Protein AF-X0VB61-F1 (afdb_monomer_lite)

Secondary structure (DSSP, 8-state):
-----TT--------SPPPPSEE--SEE--TT--EEEEE----S-GGGEEEEEEEEETTEEE----EEEEETTTTEEEEESEEEE---SSEEEEEE-TT----EEEEEEEE---

pLDDT: mean 85.95, std 16.38, range [35.41, 98.69]

Radius of gyration: 19.71 Å; chains: 1; bounding box: 54×40×55 Å

Structure (mmCIF, N/CA/C/O backbone):
data_AF-X0VB61-F1
#
_entry.id   AF-X0VB61-F1
#
loop_
_atom_site.group_PDB
_atom_site.id
_atom_site.type_symbol
_atom_site.label_atom_id
_atom_site.label_alt_id
_atom_site.label_comp_id
_atom_site.label_asym_id
_atom_site.label_entity_id
_atom_site.label_seq_id
_atom_site.pdbx_PDB_ins_code
_atom_site.Cartn_x
_atom_site.Cartn_y
_atom_site.Cartn_z
_atom_site.occupancy
_atom_site.B_iso_or_equiv
_atom_site.auth_seq_id
_atom_site.auth_comp_id
_atom_site.auth_asym_id
_atom_site.auth_atom_id
_atom_site.pdbx_PDB_model_num
ATOM 1 N N . GLU A 1 1 ? -25.247 -31.963 41.450 1.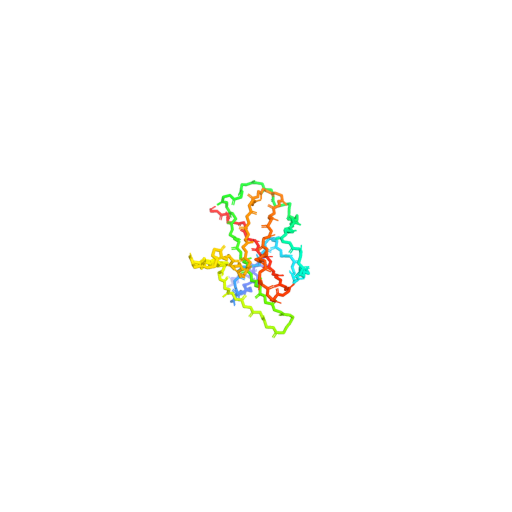00 48.72 1 GLU A N 1
ATOM 2 C CA . GLU A 1 1 ? -26.053 -31.136 40.534 1.00 48.72 1 GLU A CA 1
ATOM 3 C C . GLU A 1 1 ? -25.323 -29.819 40.354 1.00 48.72 1 GLU A C 1
ATOM 5 O O . GLU A 1 1 ? -25.109 -29.119 41.333 1.00 48.72 1 GLU A O 1
ATOM 10 N N . GLY A 1 2 ? -24.804 -29.563 39.158 1.00 35.41 2 GLY A N 1
ATOM 11 C CA . GLY A 1 2 ? -24.067 -28.344 38.832 1.00 35.41 2 GLY A CA 1
ATOM 12 C C . GLY A 1 2 ? -24.491 -27.929 37.435 1.00 35.41 2 GLY A C 1
ATOM 13 O O . GLY A 1 2 ? -24.288 -28.693 36.493 1.00 35.41 2 GLY A O 1
ATOM 14 N N . GLY A 1 3 ? -25.194 -26.802 37.354 1.00 40.19 3 GLY A N 1
ATOM 15 C CA . GLY A 1 3 ? -25.839 -26.309 36.144 1.00 40.19 3 GLY A CA 1
ATOM 16 C C . GLY A 1 3 ? -24.839 -25.977 35.044 1.00 40.19 3 GLY A C 1
ATOM 17 O O . GLY A 1 3 ? -23.724 -25.529 35.304 1.00 40.19 3 GLY A O 1
ATOM 18 N N . ILE A 1 4 ? -25.267 -26.219 33.811 1.00 49.62 4 ILE A N 1
ATOM 19 C CA . ILE A 1 4 ? -24.591 -25.753 32.609 1.00 49.62 4 ILE A CA 1
ATOM 20 C C . ILE A 1 4 ? -24.993 -24.288 32.455 1.00 49.62 4 ILE A C 1
ATOM 22 O O . ILE A 1 4 ? -26.179 -24.001 32.291 1.00 49.62 4 ILE A O 1
ATOM 26 N N . ASP A 1 5 ? -24.027 -23.382 32.543 1.00 47.97 5 ASP A N 1
ATOM 27 C CA . ASP A 1 5 ? -24.243 -21.983 32.193 1.00 47.97 5 ASP A CA 1
ATOM 28 C C . ASP A 1 5 ? -24.175 -21.867 30.663 1.00 47.97 5 ASP A C 1
ATOM 30 O O . ASP A 1 5 ? -23.154 -22.178 30.042 1.00 47.97 5 ASP A O 1
ATOM 34 N N . ALA A 1 6 ? -25.306 -21.549 30.037 1.00 52.69 6 ALA A N 1
ATOM 35 C CA . ALA A 1 6 ? -25.524 -21.709 28.600 1.00 52.69 6 ALA A CA 1
ATOM 36 C C . ALA A 1 6 ? -25.035 -20.520 27.749 1.00 52.69 6 ALA A C 1
ATOM 38 O O . ALA A 1 6 ? -25.372 -20.450 26.570 1.00 52.69 6 ALA A O 1
ATOM 39 N N . GLU A 1 7 ? -24.244 -19.595 28.302 1.00 54.41 7 GLU A N 1
ATOM 40 C CA . GLU A 1 7 ? -23.866 -18.364 27.585 1.00 54.41 7 GLU A CA 1
ATOM 41 C C . GLU A 1 7 ? -22.502 -18.382 26.878 1.00 54.41 7 GLU A C 1
ATOM 43 O O . GLU A 1 7 ? -22.250 -17.509 26.052 1.00 54.41 7 GLU A O 1
ATOM 48 N N . TYR A 1 8 ? -21.628 -19.375 27.094 1.00 44.19 8 TYR A N 1
ATOM 49 C CA . TYR A 1 8 ? -20.266 -19.328 26.523 1.00 44.19 8 TYR A CA 1
ATOM 50 C C . TYR A 1 8 ? -19.749 -20.658 25.951 1.00 44.19 8 TYR A C 1
ATOM 52 O O . TYR A 1 8 ? -18.562 -20.972 26.041 1.00 44.19 8 TYR A O 1
ATOM 60 N N . SER A 1 9 ? -20.605 -21.459 25.307 1.00 44.19 9 SER A N 1
ATOM 61 C CA . SER A 1 9 ? -20.212 -22.766 24.746 1.00 44.19 9 SER A CA 1
ATOM 62 C C . SER A 1 9 ? -19.443 -22.720 23.414 1.00 44.19 9 SER A C 1
ATOM 64 O O . SER A 1 9 ? -19.384 -23.723 22.706 1.00 44.19 9 SER A O 1
ATOM 66 N N . THR A 1 10 ? -18.808 -21.606 23.054 1.00 48.28 10 THR A N 1
ATOM 67 C CA . THR A 1 10 ? -17.929 -21.540 21.876 1.00 48.28 10 THR A CA 1
ATOM 68 C C . THR A 1 10 ? -16.622 -20.848 22.212 1.00 48.28 10 THR A C 1
ATOM 70 O O . THR A 1 10 ? -16.358 -19.726 21.791 1.00 48.28 10 THR A O 1
ATOM 73 N N . ILE A 1 11 ? -15.733 -21.574 22.892 1.00 47.19 11 ILE A N 1
ATOM 74 C CA . ILE A 1 11 ? -14.302 -21.375 22.658 1.00 47.19 11 ILE A CA 1
ATOM 75 C C . ILE A 1 11 ? -14.028 -21.914 21.247 1.00 47.19 11 ILE A C 1
ATOM 77 O O . ILE A 1 11 ? -13.560 -23.038 21.070 1.00 47.19 11 ILE A O 1
ATOM 81 N N . ILE A 1 12 ? -14.341 -21.119 20.216 1.00 53.94 12 ILE A N 1
ATOM 82 C CA . ILE A 1 12 ? -13.646 -21.265 18.939 1.00 53.94 12 ILE A CA 1
ATOM 83 C C . ILE A 1 12 ? -12.236 -20.786 19.237 1.00 53.94 12 ILE A C 1
ATOM 85 O O . ILE A 1 12 ? -11.942 -19.593 19.275 1.00 53.94 12 ILE A O 1
ATOM 89 N N . LYS A 1 13 ? -11.369 -21.744 19.547 1.00 50.75 13 LYS A N 1
ATOM 90 C CA . LYS A 1 13 ? -9.936 -21.531 19.661 1.00 50.75 13 LYS A CA 1
ATOM 91 C C . LYS A 1 13 ? -9.451 -21.192 18.249 1.00 50.75 13 LYS A C 1
ATOM 93 O O . LYS A 1 13 ? -9.070 -22.080 17.491 1.00 50.75 13 LYS A O 1
ATOM 98 N N . TYR A 1 14 ? -9.562 -19.924 17.852 1.00 49.53 14 TYR A N 1
ATOM 99 C CA . TYR A 1 14 ? -8.975 -19.434 16.613 1.00 49.53 14 TYR A CA 1
ATOM 100 C C . TYR A 1 14 ? -7.460 -19.596 16.748 1.00 49.53 14 TYR A C 1
ATOM 102 O O . TYR A 1 14 ? -6.774 -18.764 17.331 1.00 49.53 14 TYR A O 1
ATOM 110 N N . HIS A 1 15 ? -6.922 -20.699 16.234 1.00 56.16 15 HIS A N 1
ATOM 111 C CA . HIS A 1 15 ? -5.494 -20.844 15.969 1.00 56.16 15 HIS A CA 1
ATOM 112 C C . HIS A 1 15 ? -5.147 -20.049 14.698 1.00 56.16 15 HIS A C 1
ATOM 114 O O . HIS A 1 15 ? -4.700 -20.612 13.703 1.00 56.16 15 HIS A O 1
ATOM 120 N N . GLY A 1 16 ? -5.423 -18.744 14.709 1.00 64.81 16 GLY A N 1
ATOM 121 C CA . GLY A 1 16 ? -5.210 -17.840 13.586 1.00 64.81 16 GLY A CA 1
ATOM 122 C C . GLY A 1 16 ? -4.800 -16.459 14.076 1.00 64.81 16 GLY A C 1
ATOM 123 O O . GLY A 1 16 ? -5.166 -16.048 15.176 1.00 64.81 16 GLY A O 1
ATOM 124 N N . PHE A 1 17 ? -4.019 -15.755 13.257 1.00 69.88 17 PHE A N 1
ATOM 125 C CA . PHE A 1 17 ? -3.796 -14.323 13.442 1.00 69.88 17 PHE A CA 1
ATOM 126 C C . PHE A 1 17 ? -5.166 -13.613 13.504 1.00 69.88 17 PHE A C 1
ATOM 128 O O . PHE A 1 17 ? -6.078 -14.061 12.800 1.00 69.88 17 PHE A O 1
ATOM 135 N N . PRO A 1 18 ? -5.349 -12.561 14.327 1.00 86.19 18 PRO A N 1
ATOM 136 C CA . PRO A 1 18 ? -6.620 -11.843 14.412 1.00 86.19 18 PRO A CA 1
ATOM 137 C C . PRO A 1 18 ? -7.150 -11.443 13.029 1.00 86.19 18 PRO A C 1
ATOM 139 O O . PRO A 1 18 ? -6.367 -11.194 12.108 1.00 86.19 18 PRO A O 1
ATOM 142 N N . TYR A 1 19 ? -8.472 -11.357 12.868 1.00 89.38 19 TYR A N 1
ATOM 143 C CA . TYR A 1 19 ? -9.039 -10.771 11.652 1.00 89.38 19 TYR A CA 1
ATOM 144 C C . TYR A 1 19 ? -8.696 -9.278 11.593 1.00 89.38 19 TYR A C 1
ATOM 146 O O . TYR A 1 19 ? -8.783 -8.621 12.629 1.00 89.38 19 TYR A O 1
ATOM 154 N N . PRO A 1 20 ? -8.278 -8.751 10.429 1.00 95.12 20 PRO A N 1
ATOM 155 C CA . PRO A 1 20 ? -8.041 -7.323 10.286 1.00 95.12 20 PRO A CA 1
ATOM 156 C C . PRO A 1 20 ? -9.359 -6.552 10.324 1.00 95.12 20 PRO A C 1
ATOM 158 O O . PRO A 1 20 ? -10.359 -7.002 9.763 1.00 95.12 20 PRO A O 1
ATOM 161 N N . ASP A 1 21 ? -9.334 -5.369 10.930 1.00 96.44 21 ASP A N 1
ATOM 162 C CA . ASP A 1 21 ? -10.447 -4.416 10.911 1.00 96.44 21 ASP A CA 1
ATOM 163 C C . ASP A 1 21 ? -10.648 -3.819 9.512 1.00 96.44 21 ASP A C 1
ATOM 165 O O . ASP A 1 21 ? -11.759 -3.459 9.126 1.00 96.44 21 ASP A O 1
ATOM 169 N N . TYR A 1 22 ? -9.574 -3.765 8.718 1.00 97.69 22 TYR A N 1
ATOM 170 C CA . TYR A 1 22 ? -9.629 -3.436 7.299 1.00 97.69 22 TYR A CA 1
ATOM 171 C C . TYR A 1 22 ? -8.790 -4.395 6.461 1.00 97.69 22 TYR A C 1
ATOM 173 O O . TYR A 1 22 ? -7.610 -4.615 6.730 1.00 97.69 22 TYR A O 1
ATOM 181 N N . ASP A 1 23 ? -9.379 -4.890 5.376 1.00 97.38 23 ASP A N 1
ATOM 182 C CA . ASP A 1 23 ? -8.694 -5.677 4.361 1.00 97.38 23 ASP A CA 1
ATOM 183 C C . ASP A 1 23 ? -9.011 -5.114 2.981 1.00 97.38 23 ASP A C 1
ATOM 185 O O . ASP A 1 23 ? -10.171 -5.071 2.563 1.00 97.38 23 ASP A O 1
ATOM 189 N N . SER A 1 24 ? -7.986 -4.696 2.241 1.00 97.31 24 SER A N 1
ATOM 190 C CA . SER A 1 24 ? -8.200 -4.169 0.896 1.00 97.31 24 SER A CA 1
ATOM 191 C C . SER A 1 24 ? -8.678 -5.238 -0.088 1.00 97.31 24 SER A C 1
ATOM 193 O O . SER A 1 24 ? -9.167 -4.884 -1.164 1.00 97.31 24 SER A O 1
ATOM 195 N N . GLY A 1 25 ? -8.495 -6.525 0.225 1.00 94.31 25 GLY A N 1
ATOM 196 C CA . GLY A 1 25 ? -8.406 -7.589 -0.768 1.00 94.31 25 GLY A CA 1
ATOM 197 C C . GLY A 1 25 ? -7.170 -7.417 -1.655 1.00 94.31 25 GLY A C 1
ATOM 198 O O . GLY A 1 25 ? -6.379 -6.486 -1.473 1.00 94.31 25 GLY A O 1
ATOM 199 N N . LEU A 1 26 ? -6.997 -8.305 -2.634 1.00 94.06 26 LEU A N 1
ATOM 200 C CA . LEU A 1 26 ? -5.962 -8.122 -3.650 1.00 94.06 26 LEU A CA 1
ATOM 201 C C . LEU A 1 26 ? -6.344 -6.944 -4.560 1.00 94.06 26 LEU A C 1
ATOM 203 O O . LEU A 1 26 ? -7.474 -6.858 -5.044 1.00 94.06 26 LEU A O 1
ATOM 207 N N . ARG A 1 27 ? -5.411 -6.024 -4.775 1.00 96.19 27 ARG A N 1
ATOM 208 C CA . ARG A 1 27 ? -5.557 -4.838 -5.623 1.00 96.19 27 ARG A CA 1
ATOM 209 C C . ARG A 1 27 ? -4.430 -4.806 -6.637 1.00 96.19 27 ARG A C 1
ATOM 211 O O . ARG A 1 27 ? -3.343 -5.264 -6.325 1.00 96.19 27 ARG A O 1
ATOM 218 N N . TYR A 1 28 ? -4.689 -4.231 -7.806 1.00 94.69 28 TYR A N 1
ATOM 219 C CA . TYR A 1 28 ? -3.734 -4.189 -8.916 1.00 94.69 28 TYR A CA 1
ATOM 220 C C . TYR A 1 28 ? -3.334 -2.759 -9.250 1.00 94.69 28 TYR A C 1
ATOM 222 O O . TYR A 1 28 ? -4.231 -1.927 -9.346 1.00 94.69 28 TYR A O 1
ATOM 230 N N . MET A 1 29 ? -2.049 -2.469 -9.428 1.00 94.50 29 MET A N 1
ATOM 231 C CA . MET A 1 29 ? -1.543 -1.170 -9.893 1.00 94.50 29 MET A CA 1
ATOM 232 C C . MET A 1 29 ? -0.771 -1.370 -11.189 1.00 94.50 29 MET A C 1
ATOM 234 O O . MET A 1 29 ? 0.216 -2.103 -11.209 1.00 94.50 29 MET A O 1
ATOM 238 N N . ASP A 1 30 ? -1.220 -0.704 -12.249 1.00 93.62 30 ASP A N 1
ATOM 239 C CA . ASP A 1 30 ? -0.611 -0.816 -13.574 1.00 93.62 30 ASP A CA 1
ATOM 240 C C . ASP A 1 30 ? 0.775 -0.152 -13.611 1.00 93.62 30 ASP A C 1
ATOM 242 O O . ASP A 1 30 ? 1.118 0.687 -12.769 1.00 93.62 30 ASP A O 1
ATOM 246 N N . GLN A 1 31 ? 1.608 -0.507 -14.597 1.00 91.19 31 GLN A N 1
ATOM 247 C CA . GLN A 1 31 ? 2.862 0.222 -14.828 1.00 91.19 31 GLN A CA 1
ATOM 248 C C . GLN A 1 31 ? 2.562 1.689 -15.143 1.00 91.19 31 GLN A C 1
ATOM 250 O O . GLN A 1 31 ? 1.722 1.990 -15.988 1.00 91.19 31 GLN A O 1
ATOM 255 N N . GLY A 1 32 ? 3.252 2.602 -14.458 1.00 92.12 32 GLY A N 1
ATOM 256 C CA . GLY A 1 32 ? 2.984 4.040 -14.533 1.00 92.12 32 GLY A CA 1
ATOM 257 C C . GLY A 1 32 ? 2.016 4.561 -13.466 1.00 92.12 32 GLY A C 1
ATOM 258 O O . GLY A 1 32 ? 1.931 5.774 -13.273 1.00 92.12 32 GLY A O 1
ATOM 259 N N . GLU A 1 33 ? 1.326 3.681 -12.734 1.00 95.38 33 GLU A N 1
ATOM 260 C CA . GLU A 1 33 ? 0.577 4.054 -11.536 1.00 95.38 33 GLU A CA 1
ATOM 261 C C . GLU A 1 33 ? 1.468 3.911 -10.297 1.00 95.38 33 GLU A C 1
ATOM 263 O O . GLU A 1 33 ? 1.681 2.815 -9.785 1.00 95.38 33 GLU A O 1
ATOM 268 N N . TYR A 1 34 ? 1.982 5.035 -9.795 1.00 94.94 34 TYR A N 1
ATOM 269 C CA . TYR A 1 34 ? 2.902 5.028 -8.649 1.00 94.94 34 TYR A CA 1
ATOM 270 C C . TYR A 1 34 ? 2.200 5.174 -7.305 1.00 94.94 34 TYR A C 1
ATOM 272 O O . TYR A 1 34 ? 2.731 4.732 -6.295 1.00 94.94 34 TYR A O 1
ATOM 280 N N . TYR A 1 35 ? 1.009 5.776 -7.269 1.00 97.19 35 TYR A N 1
ATOM 281 C CA . TYR A 1 35 ? 0.305 6.068 -6.023 1.00 97.19 35 TYR A CA 1
ATOM 282 C C . TYR A 1 35 ? -1.139 5.611 -6.074 1.00 97.19 35 TYR A C 1
ATOM 284 O O . TYR A 1 35 ? -1.868 5.959 -7.000 1.00 97.19 35 TYR A O 1
ATOM 292 N N . ARG A 1 36 ? -1.575 4.935 -5.011 1.00 97.75 36 ARG A N 1
ATOM 293 C CA . ARG A 1 36 ? -2.985 4.621 -4.797 1.00 97.75 36 ARG A CA 1
ATOM 294 C C . ARG A 1 36 ? -3.404 4.916 -3.369 1.00 97.75 36 ARG A C 1
ATOM 296 O O . ARG A 1 36 ? -2.809 4.408 -2.423 1.00 97.75 36 ARG A O 1
ATOM 303 N N . VAL A 1 37 ? -4.457 5.711 -3.219 1.00 98.44 37 VAL A N 1
ATOM 304 C CA . VAL A 1 37 ? -5.095 5.956 -1.923 1.00 98.44 37 VAL A CA 1
ATOM 305 C C . VAL A 1 37 ? -6.152 4.885 -1.690 1.00 98.44 37 VAL A C 1
ATOM 307 O O . VAL A 1 37 ? -7.004 4.646 -2.546 1.00 98.44 37 VAL A O 1
ATOM 310 N N . LEU A 1 38 ? -6.094 4.241 -0.529 1.00 98.56 38 LEU A N 1
ATOM 311 C CA . LEU A 1 38 ? -7.125 3.341 -0.041 1.00 98.56 38 LEU A CA 1
ATOM 312 C C . LEU A 1 38 ? -7.854 3.991 1.129 1.00 98.56 38 LEU A C 1
ATOM 314 O O . LEU A 1 38 ? -7.222 4.453 2.077 1.00 98.56 38 LEU A O 1
ATOM 318 N N . THR A 1 39 ? -9.181 3.981 1.073 1.00 98.56 39 THR A N 1
ATOM 319 C CA . THR A 1 39 ? -10.048 4.432 2.163 1.00 98.56 39 THR A CA 1
ATOM 320 C C . THR A 1 39 ? -10.449 3.238 3.025 1.00 98.56 39 THR A C 1
ATOM 322 O O . THR A 1 39 ? -10.983 2.256 2.504 1.00 98.56 39 THR A O 1
ATOM 325 N N . HIS A 1 40 ? -10.194 3.326 4.331 1.00 97.88 40 HIS A N 1
ATOM 326 C CA . HIS A 1 40 ? -10.549 2.314 5.327 1.00 97.88 40 HIS A CA 1
ATOM 327 C C . HIS A 1 40 ? -11.519 2.825 6.405 1.00 97.88 40 HIS A C 1
ATOM 329 O O . HIS A 1 40 ? -12.228 2.007 6.979 1.00 97.88 40 HIS A O 1
ATOM 335 N N . ASN A 1 41 ? -11.603 4.144 6.650 1.00 97.75 41 ASN A N 1
ATOM 336 C CA . ASN A 1 41 ? -12.558 4.772 7.585 1.00 97.75 41 ASN A CA 1
ATOM 337 C C . ASN A 1 41 ? -12.590 4.127 8.988 1.00 97.75 41 ASN A C 1
ATOM 339 O O . ASN A 1 41 ? -13.663 3.920 9.552 1.00 97.75 41 ASN A O 1
ATOM 343 N N . LEU A 1 42 ? -11.422 3.782 9.539 1.00 97.44 42 LEU A N 1
ATOM 344 C CA . LEU A 1 42 ? -11.342 3.072 10.826 1.00 97.44 42 LEU A CA 1
ATOM 345 C C . LEU A 1 42 ? -11.490 4.026 12.024 1.00 97.44 42 LEU A C 1
ATOM 347 O O . LEU A 1 42 ? -11.955 3.610 13.083 1.00 97.44 42 LEU A O 1
ATOM 351 N N . GLY A 1 43 ? -11.179 5.312 11.837 1.00 96.19 43 GLY A N 1
ATOM 352 C CA . GLY A 1 43 ? -11.335 6.347 12.854 1.00 96.19 43 GLY A CA 1
ATOM 353 C C . GLY A 1 43 ? -10.362 6.221 14.035 1.00 96.19 43 GLY A C 1
ATOM 354 O O . GLY A 1 43 ? -9.572 5.294 14.156 1.00 96.19 43 GLY A O 1
ATOM 355 N N . GLY A 1 44 ? -10.422 7.167 14.970 1.00 94.81 44 GLY A N 1
ATOM 356 C CA . GLY A 1 44 ? -9.525 7.154 16.128 1.00 94.81 44 GLY A CA 1
ATOM 357 C C . GLY A 1 44 ? -8.085 7.513 15.753 1.00 94.81 44 GLY A C 1
ATOM 358 O O . GLY A 1 44 ? -7.852 8.337 14.877 1.00 94.81 44 GLY A O 1
ATOM 359 N N . SER A 1 45 ? -7.101 6.963 16.468 1.00 95.31 45 SER A N 1
ATOM 360 C CA . SER A 1 45 ? -5.691 7.312 16.253 1.00 95.31 45 SER A CA 1
ATOM 361 C C . SER A 1 45 ? -4.947 6.210 15.508 1.00 95.31 45 SER A C 1
ATOM 363 O O . SER A 1 45 ? -4.818 5.096 16.014 1.00 95.31 45 SER A O 1
ATOM 365 N N . ALA A 1 46 ? -4.360 6.562 14.361 1.00 96.12 46 ALA A N 1
ATOM 366 C CA . ALA A 1 46 ? -3.523 5.670 13.559 1.00 96.12 46 ALA A CA 1
ATOM 367 C C . ALA A 1 46 ? -2.277 5.141 14.298 1.00 96.12 46 ALA A C 1
ATOM 369 O O . ALA A 1 46 ? -1.687 4.153 13.873 1.00 96.12 46 ALA A O 1
ATOM 370 N N . ASN A 1 47 ? -1.892 5.737 15.436 1.00 95.88 47 ASN A N 1
ATOM 371 C CA . ASN A 1 47 ? -0.814 5.213 16.287 1.00 95.88 47 ASN A CA 1
ATOM 372 C C . ASN A 1 47 ? -1.128 3.830 16.875 1.00 95.88 47 ASN A C 1
ATOM 374 O O . ASN A 1 47 ? -0.219 3.136 17.322 1.00 95.88 47 ASN A O 1
ATOM 378 N N . TYR A 1 48 ? -2.405 3.448 16.898 1.00 96.31 48 TYR A N 1
ATOM 379 C CA . TYR A 1 48 ? -2.847 2.131 17.338 1.00 96.31 48 TYR A CA 1
ATOM 380 C C . TYR A 1 48 ? -3.008 1.148 16.180 1.00 96.31 48 TYR A C 1
ATOM 382 O O . TYR A 1 48 ? -3.444 0.023 16.396 1.00 96.31 48 TYR A O 1
ATOM 390 N N . TYR A 1 49 ? -2.683 1.542 14.950 1.00 96.62 49 TYR A N 1
ATOM 391 C CA . TYR A 1 49 ? -2.823 0.658 13.806 1.00 96.62 49 TYR A CA 1
ATOM 392 C C . TYR A 1 49 ? -1.572 -0.192 13.613 1.00 96.62 49 TYR A C 1
ATOM 394 O O . TYR A 1 49 ? -0.447 0.304 13.595 1.00 96.62 49 TYR A O 1
ATOM 402 N N . VAL A 1 50 ? -1.785 -1.482 13.387 1.00 96.00 50 VAL A N 1
ATOM 403 C CA . VAL A 1 50 ? -0.785 -2.398 12.843 1.00 96.00 50 VAL A CA 1
ATOM 404 C C . VAL A 1 50 ? -1.112 -2.592 11.372 1.00 96.00 50 VAL A C 1
ATOM 406 O O . VAL A 1 50 ? -2.220 -3.009 11.046 1.00 96.00 50 VAL A O 1
ATOM 409 N N . VAL A 1 51 ? -0.164 -2.288 10.487 1.00 95.94 51 VAL A N 1
ATOM 410 C CA . VAL A 1 51 ? -0.341 -2.409 9.035 1.00 95.94 51 VAL A CA 1
ATOM 411 C C . VAL A 1 51 ? 0.536 -3.528 8.495 1.00 95.94 51 VAL A C 1
ATOM 413 O O . VAL A 1 51 ? 1.746 -3.542 8.714 1.00 95.94 51 VAL A O 1
ATOM 416 N N . ASP A 1 52 ? -0.078 -4.427 7.736 1.00 94.69 52 ASP A N 1
ATOM 417 C CA . ASP A 1 52 ? 0.602 -5.409 6.903 1.00 94.69 52 ASP A CA 1
ATOM 418 C C . ASP A 1 52 ? 0.407 -5.062 5.426 1.00 94.69 52 ASP A C 1
ATOM 420 O O . ASP A 1 52 ? -0.706 -4.772 4.978 1.00 94.69 52 ASP A O 1
ATOM 424 N N . LEU A 1 53 ? 1.506 -5.110 4.679 1.00 95.19 53 LEU A N 1
ATOM 425 C CA . LEU A 1 53 ? 1.542 -4.918 3.238 1.00 95.19 53 LEU A CA 1
ATOM 426 C C . LEU A 1 53 ? 2.264 -6.107 2.614 1.00 95.19 53 LEU A C 1
ATOM 428 O O . LEU A 1 53 ? 3.441 -6.350 2.885 1.00 95.19 53 LEU A O 1
ATOM 432 N N . ILE A 1 54 ? 1.551 -6.804 1.741 1.00 93.50 54 ILE A N 1
ATOM 433 C CA . ILE A 1 54 ? 2.096 -7.851 0.877 1.00 93.50 54 ILE A CA 1
ATOM 434 C C . ILE A 1 54 ? 1.912 -7.435 -0.578 1.00 93.50 54 ILE A C 1
ATOM 436 O O . ILE A 1 54 ? 0.956 -6.728 -0.907 1.00 93.50 54 ILE A O 1
ATOM 440 N N . PHE A 1 55 ? 2.806 -7.883 -1.451 1.00 93.25 55 PHE A N 1
ATOM 441 C CA . PHE A 1 55 ? 2.735 -7.599 -2.881 1.00 93.25 55 PHE A CA 1
ATOM 442 C C . PHE A 1 55 ? 3.315 -8.733 -3.714 1.00 93.25 55 PHE A C 1
ATOM 444 O O . PHE A 1 55 ? 3.952 -9.645 -3.194 1.00 93.25 55 PHE A O 1
ATOM 451 N N . GLY A 1 56 ? 3.063 -8.707 -5.012 1.00 90.69 56 GLY A N 1
ATOM 452 C CA . GLY A 1 56 ? 3.493 -9.752 -5.921 1.00 90.69 56 GLY A CA 1
ATOM 453 C C . GLY A 1 56 ? 2.631 -9.764 -7.169 1.00 90.69 56 GLY A C 1
ATOM 454 O O . GLY A 1 56 ? 2.143 -8.729 -7.621 1.00 90.69 56 GLY A O 1
ATOM 455 N N . SER A 1 57 ? 2.376 -10.957 -7.673 1.00 85.31 57 SER A N 1
ATOM 456 C CA . SER A 1 57 ? 1.509 -11.195 -8.820 1.00 85.31 57 SER A CA 1
ATOM 457 C C . SER A 1 57 ? 0.369 -12.110 -8.412 1.00 85.31 57 SER A C 1
ATOM 459 O O . SER A 1 57 ? 0.419 -12.789 -7.382 1.00 85.31 57 SER A O 1
ATOM 461 N N . SER A 1 58 ? -0.662 -12.169 -9.252 1.00 78.06 58 SER A N 1
ATOM 462 C CA . SER A 1 58 ? -1.846 -13.018 -9.040 1.00 78.06 58 SER A CA 1
ATOM 463 C C . SER A 1 58 ? -1.536 -14.476 -8.655 1.00 78.06 58 SER A C 1
ATOM 465 O O . SER A 1 58 ? -2.338 -15.103 -7.968 1.00 78.06 58 SER A O 1
ATOM 467 N N . ASN A 1 59 ? -0.365 -14.997 -9.043 1.00 80.50 59 ASN A N 1
ATOM 468 C CA . ASN A 1 59 ? 0.074 -16.366 -8.765 1.00 80.50 59 ASN A CA 1
ATOM 469 C C . ASN A 1 59 ? 1.264 -16.466 -7.793 1.00 80.50 59 ASN A C 1
ATOM 471 O O . ASN A 1 59 ? 1.712 -17.571 -7.491 1.00 80.50 59 ASN A O 1
ATOM 475 N N . ASN A 1 60 ? 1.816 -15.343 -7.331 1.00 82.44 60 ASN A N 1
ATOM 476 C CA . ASN A 1 60 ? 3.021 -15.322 -6.508 1.00 82.44 60 ASN A CA 1
ATOM 477 C C . ASN A 1 60 ? 2.975 -14.141 -5.537 1.00 82.44 60 ASN A C 1
ATOM 479 O O . ASN A 1 60 ? 3.433 -13.046 -5.847 1.00 82.44 60 ASN A O 1
ATOM 483 N N . ILE A 1 61 ? 2.407 -14.379 -4.356 1.00 83.81 61 ILE A N 1
ATOM 484 C CA . ILE A 1 61 ? 2.372 -13.395 -3.276 1.00 83.81 61 ILE A CA 1
ATOM 485 C C . ILE A 1 61 ? 3.690 -13.441 -2.511 1.00 83.81 61 ILE A C 1
ATOM 487 O O . ILE A 1 61 ? 4.149 -14.509 -2.100 1.00 83.81 61 ILE A O 1
ATOM 491 N N . ARG A 1 62 ? 4.275 -12.269 -2.287 1.00 79.75 62 ARG A N 1
ATOM 492 C CA . ARG A 1 62 ? 5.543 -12.083 -1.592 1.00 79.75 62 ARG A CA 1
ATOM 493 C C . ARG A 1 62 ? 5.400 -11.024 -0.503 1.00 79.75 62 ARG A C 1
ATOM 495 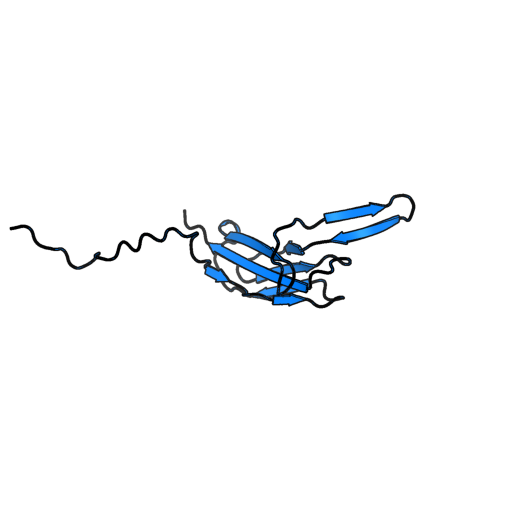O O . ARG A 1 62 ? 4.477 -10.210 -0.481 1.00 79.75 62 ARG A O 1
ATOM 502 N N . GLN A 1 63 ? 6.358 -11.037 0.410 1.00 77.88 63 GLN A N 1
ATOM 503 C CA . GLN A 1 63 ? 6.607 -9.935 1.322 1.00 77.88 63 GLN A CA 1
ATOM 504 C C . GLN A 1 63 ? 8.063 -9.544 1.122 1.00 77.88 63 GLN A C 1
ATOM 506 O O . GLN A 1 63 ? 8.972 -10.310 1.436 1.00 77.88 63 GLN A O 1
ATOM 511 N N . SER A 1 64 ? 8.275 -8.386 0.515 1.00 70.25 64 SER A N 1
ATOM 512 C CA . SER A 1 64 ? 9.597 -7.800 0.346 1.00 70.25 64 SER A CA 1
ATOM 513 C C . SER A 1 64 ? 9.538 -6.338 0.775 1.00 70.25 64 SER A C 1
ATOM 515 O O . SER A 1 64 ? 8.479 -5.816 1.122 1.00 70.25 64 SER A O 1
ATOM 517 N N . GLN A 1 65 ? 10.691 -5.699 0.834 1.00 73.88 65 GLN A N 1
ATOM 518 C CA . GLN A 1 65 ? 10.823 -4.316 1.255 1.00 73.88 65 GLN A CA 1
ATOM 519 C C . GLN A 1 65 ? 10.927 -3.443 0.012 1.00 73.88 65 GLN A C 1
ATOM 521 O O . GLN A 1 65 ? 11.600 -3.815 -0.953 1.00 73.88 65 GLN A O 1
ATOM 526 N N . TYR A 1 66 ? 10.302 -2.269 0.051 1.00 84.44 66 TYR A N 1
ATOM 527 C CA . TYR A 1 66 ? 10.615 -1.231 -0.918 1.00 84.44 66 TYR A CA 1
ATOM 528 C C . TYR A 1 66 ? 12.111 -0.912 -0.871 1.00 84.44 66 TYR A C 1
ATOM 530 O O . TYR A 1 66 ? 12.663 -0.681 0.207 1.00 84.44 66 TYR A O 1
ATOM 538 N N . THR A 1 67 ? 12.758 -0.911 -2.030 1.00 86.81 67 THR A N 1
ATOM 539 C CA . THR A 1 67 ? 14.200 -0.703 -2.155 1.00 86.81 67 THR A CA 1
ATOM 540 C C . THR A 1 67 ? 14.476 0.314 -3.246 1.00 86.81 67 THR A C 1
ATOM 542 O O . THR A 1 67 ? 13.895 0.244 -4.325 1.00 86.81 67 THR A O 1
ATOM 545 N N . VAL A 1 68 ? 15.400 1.230 -2.962 1.00 87.88 68 VAL A N 1
ATOM 546 C CA . VAL A 1 68 ? 15.946 2.162 -3.950 1.00 87.88 68 VAL A CA 1
ATOM 547 C C . VAL A 1 68 ? 17.411 1.821 -4.164 1.00 87.88 68 VAL A C 1
ATOM 549 O O . VAL A 1 68 ? 18.191 1.813 -3.208 1.00 87.88 68 VAL A O 1
ATOM 552 N N . TYR A 1 69 ? 17.783 1.552 -5.408 1.00 87.56 69 TYR A N 1
ATOM 553 C CA . TYR A 1 69 ? 19.169 1.414 -5.827 1.00 87.56 69 TYR A CA 1
ATOM 554 C C . TYR A 1 69 ? 19.617 2.691 -6.541 1.00 87.56 69 TYR A C 1
ATOM 556 O O . TYR A 1 69 ? 18.872 3.261 -7.335 1.00 87.56 69 TYR A O 1
ATOM 564 N N . TYR A 1 70 ? 20.829 3.153 -6.236 1.00 90.06 70 TYR A N 1
ATOM 565 C CA . TYR A 1 70 ? 21.456 4.287 -6.909 1.00 90.06 70 TYR A CA 1
ATOM 566 C C . TYR A 1 70 ? 22.753 3.832 -7.566 1.00 90.06 70 TYR A C 1
ATOM 568 O O . TYR A 1 70 ? 23.651 3.334 -6.880 1.00 90.06 70 TYR A O 1
ATOM 576 N N . ASP A 1 71 ? 22.860 4.044 -8.876 1.00 88.12 71 ASP A N 1
ATOM 577 C CA . ASP A 1 71 ? 24.101 3.852 -9.617 1.00 88.12 71 ASP A CA 1
ATOM 578 C C . ASP A 1 71 ? 24.847 5.196 -9.725 1.00 88.12 71 ASP A C 1
ATOM 580 O O . ASP A 1 71 ? 24.414 6.091 -10.457 1.00 88.12 71 ASP A O 1
ATOM 584 N N . PRO A 1 72 ? 25.997 5.365 -9.046 1.00 87.25 72 PRO A N 1
ATOM 585 C CA . PRO A 1 72 ? 26.749 6.616 -9.069 1.00 87.25 72 PRO A CA 1
ATOM 586 C C . PRO A 1 72 ? 27.430 6.911 -10.414 1.00 87.25 72 PRO A C 1
ATOM 588 O O . PRO A 1 72 ? 27.886 8.033 -10.621 1.00 87.25 72 PRO A O 1
ATOM 591 N N . VAL A 1 73 ? 27.547 5.931 -11.316 1.00 91.06 73 VAL A N 1
ATOM 592 C CA . VAL A 1 73 ? 28.180 6.103 -12.632 1.00 91.06 73 VAL A CA 1
ATOM 593 C C . VAL A 1 73 ? 27.168 6.647 -13.630 1.00 91.06 73 VAL A C 1
ATOM 595 O O . VAL A 1 73 ? 27.422 7.650 -14.299 1.00 91.06 73 VAL A O 1
ATOM 598 N N . THR A 1 74 ? 26.006 6.004 -13.718 1.00 89.81 74 THR A N 1
ATOM 599 C CA . THR A 1 74 ? 24.936 6.416 -14.635 1.00 89.81 74 THR A CA 1
ATOM 600 C C . THR A 1 74 ? 24.041 7.507 -14.050 1.00 89.81 74 THR A C 1
ATOM 602 O O . THR A 1 74 ? 23.282 8.121 -14.795 1.00 89.81 74 THR A O 1
ATOM 605 N N . HIS A 1 75 ? 24.156 7.785 -12.744 1.00 81.94 75 HIS A N 1
ATOM 606 C CA . HIS A 1 75 ? 23.209 8.598 -11.972 1.00 81.94 75 HIS A CA 1
ATOM 607 C C . HIS A 1 75 ? 21.766 8.076 -12.094 1.00 81.94 75 HIS A C 1
ATOM 609 O O . HIS A 1 75 ? 20.805 8.841 -11.998 1.00 81.94 75 HIS A O 1
ATOM 615 N N . GLY A 1 76 ? 21.621 6.773 -12.349 1.00 85.81 76 GLY A N 1
ATOM 616 C CA . GLY A 1 76 ? 20.342 6.085 -12.425 1.00 85.81 76 GLY A CA 1
ATOM 617 C C . GLY A 1 76 ? 19.793 5.777 -11.036 1.00 85.81 76 GLY A C 1
ATOM 618 O O . GLY A 1 76 ? 20.547 5.504 -10.097 1.00 85.81 76 GLY A O 1
ATOM 619 N N . HIS A 1 77 ? 18.468 5.803 -10.925 1.00 87.12 77 HIS A N 1
ATOM 620 C CA . HIS A 1 77 ? 17.738 5.324 -9.760 1.00 87.12 77 HIS A CA 1
ATOM 621 C C . HIS A 1 77 ? 16.821 4.195 -10.202 1.00 87.12 77 HIS A C 1
ATOM 623 O O . HIS A 1 77 ? 16.095 4.368 -11.178 1.00 87.12 77 HIS A O 1
ATOM 629 N N . GLU A 1 78 ? 16.855 3.085 -9.473 1.00 91.19 78 GLU A N 1
ATOM 630 C CA . GLU A 1 78 ? 15.892 2.002 -9.640 1.00 91.19 78 GLU A CA 1
ATOM 631 C C . GLU A 1 78 ? 15.071 1.856 -8.360 1.00 91.19 78 GLU A C 1
ATOM 633 O O . GLU A 1 78 ? 15.626 1.817 -7.256 1.00 91.19 78 GLU A O 1
ATOM 638 N N . GLU A 1 79 ? 13.753 1.782 -8.497 1.00 92.31 79 GLU A N 1
ATOM 639 C CA . GLU A 1 79 ? 12.820 1.642 -7.382 1.00 92.31 79 GLU A CA 1
ATOM 640 C C . GLU A 1 79 ? 12.023 0.344 -7.515 1.00 92.31 79 GLU A C 1
ATOM 642 O O . GLU A 1 79 ? 11.178 0.213 -8.398 1.00 92.31 79 GLU A O 1
ATOM 647 N N . TYR A 1 80 ? 12.229 -0.588 -6.585 1.00 91.81 80 TYR A N 1
ATOM 648 C CA . TYR A 1 80 ? 11.517 -1.867 -6.545 1.00 91.81 80 TYR A CA 1
ATOM 649 C C . TYR A 1 80 ? 10.659 -1.989 -5.289 1.00 91.81 80 TYR A C 1
ATOM 651 O O . TYR A 1 80 ? 10.976 -1.440 -4.231 1.00 91.81 80 TYR A O 1
ATOM 659 N N . GLY A 1 81 ? 9.604 -2.788 -5.378 1.00 92.25 81 GLY A N 1
ATOM 660 C CA . GLY A 1 81 ? 8.710 -3.096 -4.279 1.00 92.25 81 GLY A CA 1
ATOM 661 C C . GLY A 1 81 ? 7.593 -2.086 -4.074 1.00 92.25 81 GLY A C 1
ATOM 662 O O . GLY A 1 81 ? 7.395 -1.127 -4.823 1.00 92.25 81 GLY A O 1
ATOM 663 N N . TYR A 1 82 ? 6.860 -2.325 -2.992 1.00 94.12 82 TYR A N 1
ATOM 664 C CA . TYR A 1 82 ? 5.785 -1.467 -2.525 1.00 94.12 82 TYR A CA 1
ATOM 665 C C . TYR A 1 82 ? 6.080 -0.989 -1.105 1.00 94.12 82 TYR A C 1
ATOM 667 O O . TYR A 1 82 ? 6.614 -1.735 -0.280 1.00 94.12 82 TYR A O 1
ATOM 675 N N . LEU A 1 83 ? 5.678 0.242 -0.799 1.00 95.06 83 LEU A N 1
ATOM 676 C CA . LEU A 1 83 ? 5.574 0.738 0.573 1.00 95.06 83 LEU A CA 1
ATOM 677 C C . LEU A 1 83 ? 4.202 1.350 0.813 1.00 95.06 83 LEU A C 1
ATOM 679 O O . LEU A 1 83 ? 3.507 1.758 -0.120 1.00 95.06 83 LEU A O 1
ATOM 683 N N . TRP A 1 84 ? 3.835 1.465 2.082 1.00 96.31 84 TRP A N 1
ATOM 684 C CA . TRP A 1 84 ? 2.729 2.310 2.500 1.00 96.31 84 TRP A CA 1
ATOM 685 C C . TRP A 1 84 ? 3.260 3.606 3.119 1.00 96.31 84 TRP A C 1
ATOM 687 O O . TRP A 1 84 ? 4.331 3.637 3.723 1.00 96.31 84 TRP A O 1
ATOM 697 N N . LYS A 1 85 ? 2.508 4.692 2.955 1.00 96.94 85 LYS A N 1
ATOM 698 C CA . LYS A 1 85 ? 2.788 6.011 3.530 1.00 96.94 85 LYS A CA 1
ATOM 699 C C . LYS A 1 85 ? 1.492 6.769 3.805 1.00 96.94 85 LYS A C 1
ATOM 701 O O . LYS A 1 85 ? 0.420 6.362 3.361 1.00 96.94 85 LYS A O 1
ATOM 706 N N . ASN A 1 86 ? 1.606 7.900 4.502 1.00 97.62 86 ASN A N 1
ATOM 707 C CA . ASN A 1 86 ? 0.495 8.818 4.773 1.00 97.62 86 ASN A CA 1
ATOM 708 C C . ASN A 1 86 ? -0.723 8.133 5.426 1.00 97.62 86 ASN A C 1
ATOM 710 O O . ASN A 1 86 ? -1.854 8.389 5.026 1.00 97.62 86 ASN A O 1
ATOM 714 N N . LEU A 1 87 ? -0.489 7.236 6.388 1.00 98.44 87 LEU A N 1
ATOM 715 C CA . LEU A 1 87 ? -1.560 6.609 7.159 1.00 98.44 87 LEU A CA 1
ATOM 716 C C . LEU A 1 87 ? -2.214 7.647 8.077 1.00 98.44 87 LEU A C 1
ATOM 718 O O . LEU A 1 87 ? -1.526 8.297 8.866 1.00 98.44 87 LEU A O 1
ATOM 722 N N . ASN A 1 88 ? -3.530 7.782 7.983 1.00 97.81 88 ASN A N 1
ATO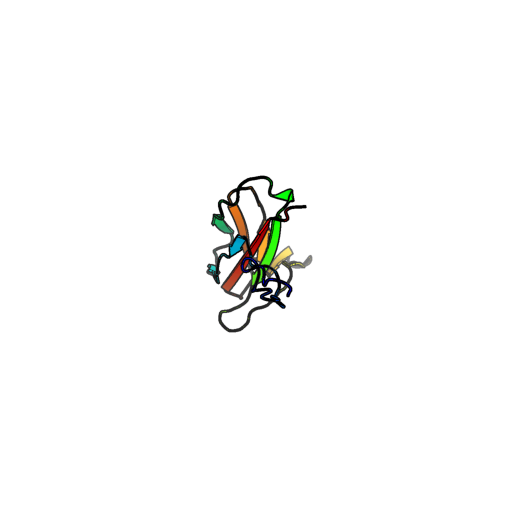M 723 C CA . ASN A 1 88 ? -4.341 8.536 8.929 1.00 97.81 88 ASN A CA 1
ATOM 724 C C . ASN A 1 88 ? -5.534 7.686 9.390 1.00 97.81 88 ASN A C 1
ATOM 726 O O . ASN A 1 88 ? -5.542 6.467 9.243 1.00 97.81 88 ASN A O 1
ATOM 730 N N . ASP A 1 89 ? -6.507 8.315 10.029 1.00 97.75 89 ASP A N 1
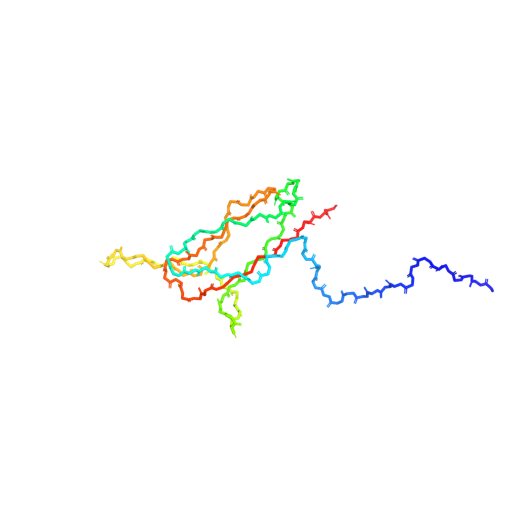ATOM 731 C CA . ASP A 1 89 ? -7.682 7.654 10.583 1.00 97.75 89 ASP A CA 1
ATOM 732 C C . ASP A 1 89 ? -8.671 7.156 9.514 1.00 97.75 89 ASP A C 1
ATOM 734 O O . ASP A 1 89 ? -9.433 6.218 9.771 1.00 97.75 89 ASP A O 1
ATOM 738 N N . GLU A 1 90 ? -8.603 7.682 8.292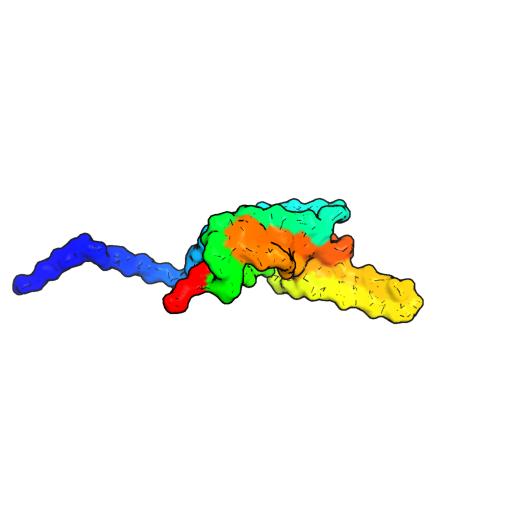 1.00 98.38 90 GLU A N 1
ATOM 739 C CA . GLU A 1 90 ? -9.519 7.348 7.196 1.00 98.38 90 GLU A CA 1
ATOM 740 C C . GLU A 1 90 ? -8.860 6.620 6.018 1.00 98.38 90 GLU A C 1
ATOM 742 O O . GLU A 1 90 ? -9.525 5.859 5.308 1.00 98.38 90 GLU A O 1
ATOM 747 N N . THR A 1 91 ? -7.571 6.851 5.778 1.00 98.69 91 THR A N 1
ATOM 748 C CA . THR A 1 91 ? -6.880 6.481 4.542 1.00 98.69 91 THR A CA 1
ATOM 749 C C . THR A 1 91 ? -5.433 6.039 4.751 1.00 98.69 91 THR A C 1
ATOM 751 O O . THR A 1 91 ? -4.747 6.437 5.691 1.00 98.69 91 THR A O 1
ATOM 754 N N . ILE A 1 92 ? -4.941 5.268 3.782 1.00 98.69 92 ILE A N 1
ATOM 755 C CA . ILE A 1 92 ? -3.533 4.902 3.616 1.00 98.69 92 ILE A CA 1
ATOM 756 C C . ILE A 1 92 ? -3.139 5.052 2.143 1.00 98.69 92 ILE A C 1
ATOM 758 O O . ILE A 1 92 ? -3.932 4.757 1.249 1.00 98.69 92 ILE A O 1
ATOM 762 N N . THR A 1 93 ? -1.920 5.516 1.863 1.00 98.62 93 THR A N 1
ATOM 763 C CA . THR A 1 93 ? -1.392 5.601 0.492 1.00 98.62 93 THR A CA 1
ATOM 764 C C . THR A 1 93 ? -0.395 4.484 0.235 1.00 98.62 93 THR A C 1
ATOM 766 O O . THR A 1 93 ? 0.546 4.303 1.002 1.00 98.62 93 THR A O 1
ATOM 769 N N . ILE A 1 94 ? -0.553 3.784 -0.881 1.00 97.31 94 ILE A N 1
ATOM 770 C CA . ILE A 1 94 ? 0.397 2.793 -1.381 1.00 97.31 94 ILE A CA 1
ATOM 771 C C . ILE A 1 94 ? 1.249 3.425 -2.473 1.00 97.31 94 ILE A C 1
ATOM 773 O O . ILE A 1 94 ? 0.717 4.086 -3.365 1.00 97.31 94 ILE A O 1
ATOM 777 N N . HIS A 1 95 ? 2.566 3.256 -2.360 1.00 96.00 95 HIS A N 1
ATOM 778 C CA . HIS A 1 95 ? 3.553 3.632 -3.370 1.00 96.00 95 HIS A CA 1
ATOM 779 C C . HIS A 1 95 ? 4.112 2.373 -4.021 1.00 96.00 95 HIS A C 1
ATOM 781 O O . HIS A 1 95 ? 4.576 1.480 -3.308 1.00 96.00 95 HIS A O 1
ATOM 787 N N . ARG A 1 96 ? 4.078 2.328 -5.351 1.00 94.62 96 ARG A N 1
ATOM 788 C CA . ARG A 1 96 ? 4.731 1.309 -6.174 1.00 94.62 96 ARG A CA 1
ATOM 789 C C . ARG A 1 96 ? 6.012 1.904 -6.751 1.00 94.62 96 ARG A C 1
ATOM 791 O O . ARG A 1 96 ? 5.962 2.992 -7.325 1.00 94.62 96 ARG A O 1
ATOM 798 N N . GLY A 1 97 ? 7.130 1.200 -6.594 1.00 93.38 97 GLY A N 1
ATOM 799 C CA . GLY A 1 97 ? 8.399 1.591 -7.204 1.00 93.38 97 GLY A CA 1
ATOM 800 C C . GLY A 1 97 ? 8.311 1.645 -8.729 1.00 93.38 97 GLY A C 1
ATOM 801 O O . GLY A 1 97 ? 7.570 0.879 -9.346 1.00 93.38 97 GLY A O 1
ATOM 802 N N . PHE A 1 98 ? 9.051 2.573 -9.329 1.00 92.81 98 PHE A N 1
ATOM 803 C CA . PHE A 1 98 ? 9.054 2.802 -10.774 1.00 92.81 98 PHE A CA 1
ATOM 804 C C . PHE A 1 98 ? 9.412 1.555 -11.601 1.00 92.81 98 PHE A C 1
ATOM 806 O O . PHE A 1 98 ? 8.810 1.329 -12.653 1.00 92.81 98 PHE A O 1
ATOM 813 N N . ASP A 1 99 ? 10.334 0.734 -11.099 1.00 92.19 99 ASP A N 1
ATOM 814 C CA . ASP A 1 99 ? 10.883 -0.450 -11.769 1.00 92.19 99 ASP A CA 1
ATOM 815 C C . ASP A 1 99 ? 10.267 -1.758 -11.257 1.00 92.19 99 ASP A C 1
ATOM 817 O O . ASP A 1 99 ? 10.669 -2.853 -11.656 1.00 92.19 99 ASP A O 1
ATOM 821 N N . GLU A 1 100 ? 9.262 -1.672 -10.380 1.00 91.31 100 GLU A N 1
ATOM 822 C CA . GLU A 1 100 ? 8.533 -2.847 -9.925 1.00 91.31 100 GLU A CA 1
ATOM 823 C C . GLU A 1 100 ? 7.749 -3.477 -11.086 1.00 91.31 100 GLU A C 1
ATOM 825 O O . GLU A 1 100 ? 7.078 -2.795 -11.861 1.00 91.31 100 GLU A O 1
ATOM 830 N N . THR A 1 101 ? 7.833 -4.802 -11.185 1.00 90.75 101 THR A N 1
ATOM 831 C CA . THR A 1 101 ? 7.206 -5.633 -12.224 1.00 90.75 101 THR A CA 1
ATOM 832 C C . THR A 1 101 ? 5.998 -6.403 -11.703 1.00 90.75 101 THR A C 1
ATOM 834 O O . THR A 1 101 ? 5.088 -6.712 -12.467 1.00 90.75 101 THR A O 1
ATOM 837 N N . GLU A 1 102 ? 5.966 -6.681 -10.402 1.00 91.56 102 GLU A N 1
ATOM 838 C CA . GLU A 1 102 ? 4.815 -7.228 -9.703 1.00 91.56 102 GLU A CA 1
ATOM 839 C C . GLU A 1 102 ? 3.684 -6.184 -9.712 1.00 91.56 102 GLU A C 1
ATOM 841 O O . GLU A 1 102 ? 3.924 -4.979 -9.582 1.00 91.56 102 GLU A O 1
ATOM 846 N N . ASP A 1 103 ? 2.453 -6.636 -9.933 1.00 92.38 103 ASP A N 1
ATOM 847 C CA . ASP A 1 103 ? 1.324 -5.779 -10.306 1.00 92.38 103 ASP A CA 1
ATOM 848 C C . ASP A 1 103 ? 0.226 -5.732 -9.249 1.00 92.38 103 ASP A C 1
ATOM 850 O O . ASP A 1 103 ? -0.736 -4.980 -9.402 1.00 92.38 103 ASP A O 1
ATOM 854 N N . CYS A 1 104 ? 0.346 -6.509 -8.172 1.00 93.94 104 CYS A N 1
ATOM 855 C CA . CYS A 1 104 ? -0.686 -6.597 -7.159 1.00 93.94 104 CYS A CA 1
ATOM 856 C C . CYS A 1 104 ? -0.164 -6.472 -5.732 1.00 93.94 104 CYS A C 1
ATOM 858 O O . CYS A 1 104 ? 0.973 -6.804 -5.406 1.00 93.94 104 CYS A O 1
ATOM 860 N N . PHE A 1 105 ? -1.039 -5.988 -4.858 1.00 95.25 105 PHE A N 1
ATOM 861 C CA . PHE A 1 105 ? -0.768 -5.800 -3.445 1.00 95.25 105 PHE A CA 1
ATOM 862 C C . PHE A 1 105 ? -2.023 -6.044 -2.604 1.00 95.25 105 PHE A C 1
ATOM 864 O O . PHE A 1 105 ? -3.149 -6.043 -3.107 1.00 95.25 105 PHE A O 1
ATOM 871 N N . ARG A 1 106 ? -1.837 -6.245 -1.301 1.00 95.75 106 ARG A N 1
ATOM 872 C CA . ARG A 1 106 ? -2.916 -6.289 -0.310 1.00 95.75 106 ARG A CA 1
ATOM 873 C C . ARG A 1 106 ? -2.456 -5.612 0.969 1.00 95.75 106 ARG A C 1
ATOM 875 O O . ARG A 1 106 ? -1.359 -5.877 1.454 1.00 95.75 106 ARG A O 1
ATOM 882 N N . VAL A 1 107 ? -3.325 -4.765 1.504 1.00 97.06 107 VAL A N 1
ATOM 883 C CA . VAL A 1 107 ? -3.145 -4.072 2.778 1.00 97.06 107 VAL A CA 1
ATOM 884 C C . VAL A 1 107 ? -4.127 -4.646 3.779 1.00 97.06 107 VAL A C 1
ATOM 886 O O . VAL A 1 107 ? -5.320 -4.766 3.488 1.00 97.06 107 VAL A O 1
ATOM 889 N N . ARG A 1 108 ? -3.621 -4.968 4.964 1.00 96.94 108 ARG A N 1
ATOM 890 C CA . ARG A 1 108 ? -4.428 -5.352 6.119 1.00 96.94 108 ARG A CA 1
ATOM 891 C C . ARG A 1 108 ? -4.086 -4.445 7.289 1.00 96.94 108 ARG A C 1
ATOM 893 O O . ARG A 1 108 ? -2.910 -4.163 7.513 1.00 96.94 108 ARG A O 1
ATOM 900 N N . ILE A 1 109 ? -5.104 -3.978 8.004 1.00 97.50 109 ILE A N 1
ATOM 901 C CA . ILE A 1 109 ? -4.946 -3.093 9.159 1.00 97.50 109 ILE A CA 1
ATOM 902 C C . ILE A 1 109 ? -5.695 -3.691 10.345 1.00 97.50 109 ILE A C 1
ATOM 904 O O . ILE A 1 109 ? -6.851 -4.086 10.205 1.00 97.50 109 ILE A O 1
ATOM 908 N N . TRP A 1 110 ? -5.032 -3.729 11.498 1.00 96.75 110 TRP A N 1
ATOM 909 C CA . TRP A 1 110 ? -5.622 -4.066 12.792 1.00 96.75 110 TRP A CA 1
ATOM 910 C C . TRP A 1 110 ? -5.532 -2.863 13.724 1.00 96.75 110 TRP A C 1
ATOM 912 O O . TRP A 1 110 ? -4.476 -2.236 13.806 1.00 96.75 110 TRP A O 1
ATOM 922 N N . VAL A 1 1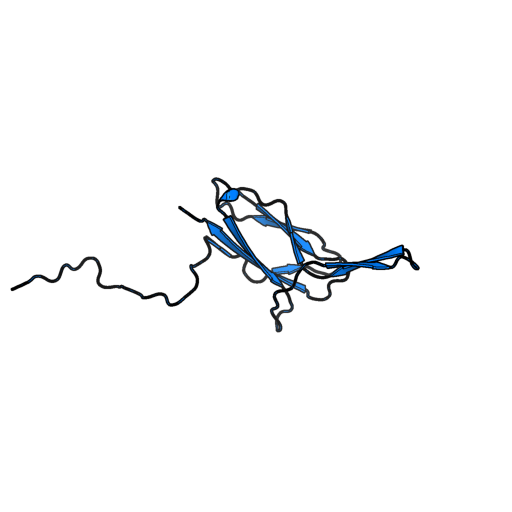11 ? -6.599 -2.571 14.458 1.00 95.38 111 VAL A N 1
ATOM 923 C CA . VAL A 1 111 ? -6.634 -1.563 15.515 1.00 95.38 111 VAL A CA 1
ATOM 924 C C . VAL A 1 111 ? -6.298 -2.249 16.839 1.00 95.38 111 VAL A C 1
ATOM 926 O O . VAL A 1 111 ? -7.065 -3.041 17.381 1.00 95.38 111 VAL A O 1
ATOM 929 N N . TYR A 1 112 ? -5.112 -1.966 17.370 1.00 89.19 112 TYR A N 1
ATOM 930 C CA . TYR A 1 112 ? -4.687 -2.462 18.670 1.00 89.19 112 TYR A CA 1
ATOM 931 C C . TYR A 1 112 ? -5.368 -1.667 19.789 1.00 89.19 112 TYR A C 1
ATOM 933 O O . TYR A 1 112 ? -5.046 -0.507 20.046 1.00 89.19 112 TYR A O 1
ATOM 941 N N . HIS A 1 113 ? -6.292 -2.320 20.487 1.00 77.12 113 HIS A N 1
ATOM 942 C CA . HIS A 1 113 ? -6.873 -1.820 21.727 1.00 77.12 113 HIS A CA 1
ATOM 943 C C . HIS A 1 113 ? -6.072 -2.397 22.899 1.00 77.12 113 HIS A C 1
ATOM 945 O O . HIS A 1 113 ? -6.123 -3.602 23.148 1.00 77.12 113 HIS A O 1
ATOM 951 N N . GLY A 1 114 ? -5.264 -1.550 23.544 1.00 62.72 114 GLY A N 1
ATOM 952 C CA . GLY A 1 114 ? -4.512 -1.908 24.753 1.00 62.72 114 GLY A CA 1
ATOM 953 C C . GLY A 1 114 ? -5.383 -2.051 25.993 1.00 62.72 114 GLY A C 1
ATOM 954 O O . GLY A 1 114 ? -6.529 -1.547 25.981 1.00 62.72 114 GLY A O 1
#

Organism: NCBI:txid412755

Foldseek 3Di:
DDDDPPPDPDPPVPPDDDAFLDKPPKDFADQVRFKDKDWNQQADFCVQKDKDKWFFAPVDIGDDDWDWDADPVVRDIWTEDKDWDDDGNTIIMIGGTNNYPTTIMMMGMHGHDD

Sequence (114 aa):
EGGIDAEYSTIIKYHGFPYPDYDSGLRYMDQGEYYRVLTHNLGGSANYYVVDLIFGSSNNIRQSQYTVYYDPVTHGHEEYGYLWKNLNDETITIHRGFDETEDCFRVRIWVYHG